Protein AF-A0A1Q2TUI3-F1 (afdb_monomer_lite)

Structure (mmCIF, N/CA/C/O backbone):
data_AF-A0A1Q2TUI3-F1
#
_entry.id   AF-A0A1Q2TUI3-F1
#
loop_
_atom_site.group_PDB
_atom_site.id
_atom_site.type_symbol
_atom_site.label_atom_id
_atom_site.label_alt_id
_atom_site.label_comp_id
_atom_site.label_asym_id
_atom_site.label_entity_id
_atom_site.label_seq_id
_atom_site.pdbx_PDB_ins_code
_atom_site.Cartn_x
_atom_site.Cartn_y
_atom_site.Cartn_z
_atom_site.occupancy
_atom_site.B_iso_or_equiv
_atom_site.auth_seq_id
_atom_site.auth_comp_id
_atom_site.auth_asym_id
_atom_site.auth_atom_id
_atom_site.pdbx_PDB_model_num
ATOM 1 N N . MET A 1 1 ? 27.793 -14.328 -42.360 1.00 50.06 1 MET A N 1
ATOM 2 C CA . MET A 1 1 ? 27.807 -12.927 -41.875 1.00 50.06 1 MET A CA 1
ATOM 3 C C . MET A 1 1 ? 26.480 -12.429 -41.284 1.00 50.06 1 MET A C 1
ATOM 5 O O . MET A 1 1 ? 26.538 -11.600 -40.393 1.00 50.06 1 MET A O 1
ATOM 9 N N . ILE A 1 2 ? 25.301 -12.926 -41.690 1.00 51.88 2 ILE A N 1
ATOM 10 C CA . ILE A 1 2 ? 23.997 -12.394 -41.216 1.00 51.88 2 ILE A CA 1
ATOM 11 C C . ILE A 1 2 ? 23.618 -12.854 -39.785 1.00 51.88 2 ILE A C 1
ATOM 13 O O . ILE A 1 2 ? 23.017 -12.091 -39.037 1.00 51.88 2 ILE A O 1
ATOM 17 N N . LYS A 1 3 ? 24.025 -14.061 -39.356 1.00 44.16 3 LYS A N 1
ATOM 18 C CA . LYS A 1 3 ? 23.689 -14.603 -38.019 1.00 44.16 3 LYS A CA 1
ATOM 19 C C . LYS A 1 3 ? 24.357 -13.864 -36.840 1.00 44.16 3 LYS A C 1
ATOM 21 O O . LYS A 1 3 ? 23.712 -13.720 -35.811 1.00 44.16 3 LYS A O 1
ATOM 26 N N . ASN A 1 4 ? 25.580 -13.343 -37.009 1.00 51.94 4 ASN A N 1
ATOM 27 C CA . ASN A 1 4 ? 26.290 -12.594 -35.953 1.00 51.94 4 ASN A CA 1
ATOM 28 C C . ASN A 1 4 ? 25.663 -11.223 -35.665 1.00 51.94 4 ASN A C 1
ATOM 30 O O . ASN A 1 4 ? 25.627 -10.789 -34.520 1.00 51.94 4 ASN A O 1
ATOM 34 N N . LYS A 1 5 ? 25.117 -10.563 -36.694 1.00 50.84 5 LYS A N 1
ATOM 35 C CA . LYS A 1 5 ? 24.517 -9.231 -36.550 1.00 50.84 5 LYS A CA 1
ATOM 36 C C . LYS A 1 5 ? 23.202 -9.288 -35.765 1.00 50.84 5 LYS A C 1
ATOM 38 O O . LYS A 1 5 ? 22.947 -8.408 -34.955 1.00 50.84 5 LYS A O 1
ATOM 43 N N . LEU A 1 6 ? 22.406 -10.352 -35.950 1.00 49.03 6 LEU A N 1
ATOM 44 C CA . LEU A 1 6 ? 21.193 -10.586 -35.156 1.00 49.03 6 LEU A CA 1
ATOM 45 C C . LEU A 1 6 ? 21.513 -10.877 -33.681 1.00 49.03 6 LEU A C 1
ATOM 47 O O . LEU A 1 6 ? 20.872 -10.299 -32.807 1.00 49.03 6 LEU A O 1
ATOM 51 N N . SER A 1 7 ? 22.504 -11.727 -33.386 1.00 50.16 7 SER A N 1
ATOM 52 C CA . SER A 1 7 ? 22.876 -12.038 -31.998 1.00 50.16 7 SER A CA 1
ATOM 53 C C . SER A 1 7 ? 23.429 -10.826 -31.248 1.00 50.16 7 SER A C 1
ATOM 55 O O . SER A 1 7 ? 23.061 -10.631 -30.095 1.00 50.16 7 SER A O 1
ATOM 57 N N . GLU A 1 8 ? 24.229 -9.981 -31.910 1.00 54.91 8 GLU A N 1
ATOM 58 C CA . GLU A 1 8 ? 24.750 -8.734 -31.329 1.00 54.91 8 GLU A CA 1
ATOM 59 C C . GLU A 1 8 ? 23.644 -7.693 -31.096 1.00 54.91 8 GLU A C 1
ATOM 61 O O . GLU A 1 8 ? 23.605 -7.055 -30.047 1.00 54.91 8 GLU A O 1
ATOM 66 N N . THR A 1 9 ? 22.686 -7.545 -32.021 1.00 53.69 9 THR A N 1
ATOM 67 C CA . THR A 1 9 ? 21.543 -6.634 -31.806 1.00 53.69 9 THR A CA 1
ATOM 68 C C . THR A 1 9 ? 20.641 -7.081 -30.656 1.00 53.69 9 THR A C 1
ATOM 70 O O . THR A 1 9 ? 20.138 -6.248 -29.906 1.00 53.69 9 THR A O 1
ATOM 73 N N . VAL A 1 10 ? 20.461 -8.393 -30.470 1.00 58.19 10 VAL A N 1
ATOM 74 C CA . VAL A 1 10 ? 19.681 -8.934 -29.350 1.00 58.19 10 VAL A CA 1
ATOM 75 C C . VAL A 1 10 ? 20.419 -8.719 -28.025 1.00 58.19 10 VAL A C 1
ATOM 77 O O . VAL A 1 10 ? 19.796 -8.266 -27.065 1.00 58.19 10 VAL A O 1
ATOM 80 N N . SER A 1 11 ? 21.731 -8.966 -27.953 1.00 55.38 11 SER A N 1
ATOM 81 C CA . SER A 1 11 ? 22.508 -8.757 -26.722 1.00 55.38 11 SER A CA 1
ATOM 82 C C . SER A 1 11 ? 22.580 -7.282 -26.313 1.00 55.38 11 SER A C 1
ATOM 84 O O . SER A 1 11 ? 22.323 -6.972 -25.151 1.00 55.38 11 SER A O 1
ATOM 86 N N . VAL A 1 12 ? 22.800 -6.364 -27.262 1.00 56.62 12 VAL A N 1
ATOM 87 C CA . VAL A 1 12 ? 22.822 -4.911 -27.001 1.00 56.62 12 VAL A CA 1
ATOM 88 C C . VAL A 1 12 ? 21.457 -4.406 -26.510 1.00 56.62 12 VAL A C 1
ATOM 90 O O . VAL A 1 12 ? 21.387 -3.672 -25.524 1.00 56.62 12 VAL A O 1
ATOM 93 N N . ASN A 1 13 ? 20.352 -4.863 -27.111 1.00 57.09 13 ASN A N 1
ATOM 94 C CA . ASN A 1 13 ? 19.001 -4.515 -26.649 1.00 57.09 13 ASN A CA 1
ATOM 95 C C . ASN A 1 13 ? 18.700 -5.050 -25.235 1.00 57.09 13 ASN A C 1
ATOM 97 O O . ASN A 1 13 ? 17.952 -4.430 -24.478 1.00 57.09 13 ASN A O 1
ATOM 101 N N . THR A 1 14 ? 19.306 -6.178 -24.856 1.00 61.59 14 THR A N 1
ATOM 102 C CA . THR A 1 14 ? 19.143 -6.777 -23.522 1.00 61.59 14 THR A CA 1
ATOM 103 C C . THR A 1 14 ? 19.931 -6.005 -22.453 1.00 61.59 14 THR A C 1
ATOM 105 O O . THR A 1 14 ? 19.442 -5.807 -21.341 1.00 61.59 14 THR A O 1
ATOM 108 N N . GLU A 1 15 ? 21.127 -5.510 -22.781 1.00 64.12 15 GLU A N 1
ATOM 109 C CA . GLU A 1 15 ? 21.955 -4.693 -21.879 1.00 64.12 15 GLU A CA 1
ATOM 110 C C . GLU A 1 15 ? 21.368 -3.295 -21.641 1.00 64.12 15 GLU A C 1
ATOM 112 O O . GLU A 1 15 ? 21.279 -2.854 -20.492 1.00 64.12 15 GLU A O 1
ATOM 117 N N . ILE A 1 16 ? 20.881 -2.635 -22.697 1.00 62.47 16 ILE A N 1
ATOM 118 C CA . ILE A 1 16 ? 20.192 -1.337 -22.600 1.00 62.47 16 ILE A CA 1
ATOM 119 C C . ILE A 1 16 ? 18.920 -1.464 -21.746 1.00 62.47 16 ILE A C 1
ATOM 121 O O . ILE A 1 16 ? 18.677 -0.632 -20.867 1.00 62.47 16 ILE A O 1
ATOM 125 N N . GLY A 1 17 ? 18.141 -2.536 -21.940 1.00 67.81 17 GLY A N 1
ATOM 126 C CA . GLY A 1 17 ? 16.956 -2.822 -21.125 1.00 67.81 17 GLY A CA 1
ATOM 127 C C . GLY A 1 17 ? 17.279 -3.006 -19.636 1.00 67.81 17 GLY A C 1
ATOM 128 O O .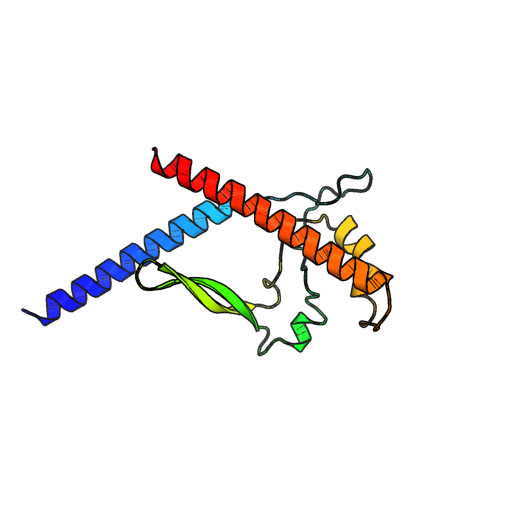 GLY A 1 17 ? 16.567 -2.480 -18.776 1.00 67.81 17 GLY A O 1
ATOM 129 N N . ASN A 1 18 ? 18.388 -3.682 -19.321 1.00 75.44 18 ASN A N 1
ATOM 130 C CA . ASN A 1 18 ? 18.842 -3.881 -17.943 1.00 75.44 18 ASN A CA 1
ATOM 131 C C . ASN A 1 18 ? 19.288 -2.572 -17.274 1.00 75.44 18 ASN A C 1
ATOM 133 O O . ASN A 1 18 ? 18.992 -2.352 -16.097 1.00 75.44 18 ASN A O 1
ATOM 137 N N . GLU A 1 19 ? 19.987 -1.692 -17.992 1.00 79.75 19 GLU A N 1
ATOM 138 C CA . GLU A 1 19 ? 20.437 -0.409 -17.441 1.00 79.75 19 GLU A CA 1
ATOM 139 C C . GLU A 1 19 ? 19.269 0.563 -17.219 1.00 79.75 19 GLU A C 1
ATOM 141 O O . GLU A 1 19 ? 19.172 1.216 -16.174 1.00 79.75 19 GLU A O 1
ATOM 146 N N . PHE A 1 20 ? 18.307 0.577 -18.143 1.00 78.75 20 PHE A N 1
ATOM 147 C CA . PHE A 1 20 ? 17.057 1.310 -17.978 1.00 78.75 20 PHE A CA 1
ATOM 148 C C . PHE A 1 20 ? 16.281 0.845 -16.735 1.00 78.75 20 PHE A C 1
ATOM 150 O O . PHE A 1 20 ? 15.875 1.666 -15.906 1.00 78.75 20 PHE A O 1
ATOM 157 N N . GLU A 1 21 ? 16.123 -0.470 -16.541 1.00 80.12 21 GLU A N 1
ATOM 158 C CA . GLU A 1 21 ? 15.422 -1.013 -15.373 1.00 80.12 21 GLU A CA 1
ATOM 159 C C . GLU A 1 21 ? 16.133 -0.655 -14.057 1.00 80.12 21 GLU A C 1
ATOM 161 O O . GLU A 1 21 ? 15.473 -0.261 -13.085 1.00 80.12 21 GLU A O 1
ATOM 166 N N . LYS A 1 22 ? 17.473 -0.707 -14.016 1.00 86.06 22 LYS A N 1
ATOM 167 C CA . LYS A 1 22 ? 18.253 -0.243 -12.856 1.00 86.06 22 LYS A CA 1
ATOM 168 C C . LYS A 1 22 ? 17.990 1.228 -12.552 1.00 86.06 22 LYS A C 1
ATOM 170 O O . LYS A 1 22 ? 17.731 1.560 -11.393 1.00 86.06 22 LYS A O 1
ATOM 175 N N . ARG A 1 23 ? 18.003 2.104 -13.563 1.00 86.44 23 ARG A N 1
ATOM 176 C CA . ARG A 1 23 ? 17.774 3.545 -13.379 1.00 86.44 23 ARG A CA 1
ATOM 177 C C . ARG A 1 23 ? 16.357 3.840 -12.893 1.00 86.44 23 ARG A C 1
ATOM 179 O O . ARG A 1 23 ? 16.186 4.595 -11.937 1.00 86.44 23 ARG A O 1
ATOM 186 N N . ILE A 1 24 ? 15.344 3.186 -13.459 1.00 87.19 24 ILE A N 1
ATOM 187 C CA . ILE A 1 24 ? 13.956 3.299 -12.988 1.00 87.19 24 ILE A CA 1
ATOM 188 C C . ILE A 1 24 ? 13.826 2.828 -11.534 1.00 87.19 24 ILE A C 1
ATOM 190 O O . ILE A 1 24 ? 13.172 3.490 -10.724 1.00 87.19 24 ILE A O 1
ATOM 194 N N . ASN A 1 25 ? 14.451 1.706 -11.172 1.00 89.19 25 ASN A N 1
ATOM 195 C CA . ASN A 1 25 ? 14.428 1.196 -9.800 1.00 89.19 25 ASN A CA 1
ATOM 196 C C . ASN A 1 25 ? 15.159 2.127 -8.823 1.00 89.19 25 ASN A C 1
ATOM 198 O O . ASN A 1 25 ? 14.686 2.339 -7.703 1.00 89.19 25 ASN A O 1
ATOM 202 N N . PHE A 1 26 ? 16.269 2.728 -9.250 1.00 92.25 26 PHE A N 1
ATOM 203 C CA . PHE A 1 26 ? 16.981 3.744 -8.487 1.00 92.25 26 PHE A CA 1
ATOM 204 C C . PHE A 1 26 ? 16.110 4.980 -8.233 1.00 92.25 26 PHE A C 1
ATOM 206 O O . PHE A 1 26 ? 15.943 5.366 -7.075 1.00 92.25 26 PHE A O 1
ATOM 213 N N . LEU A 1 27 ? 15.490 5.535 -9.280 1.00 93.12 27 LEU A N 1
ATOM 214 C CA . LEU A 1 27 ? 14.576 6.677 -9.184 1.00 93.12 27 LEU A CA 1
ATOM 215 C C . LEU A 1 27 ? 13.394 6.373 -8.251 1.00 93.12 27 LEU A C 1
ATOM 217 O O . LEU A 1 27 ? 13.111 7.145 -7.340 1.00 93.12 27 LEU A O 1
ATOM 221 N N . LYS A 1 28 ? 12.760 5.200 -8.389 1.00 91.88 28 LYS A N 1
ATOM 222 C CA . LYS A 1 28 ? 11.696 4.749 -7.472 1.00 91.88 28 LYS A CA 1
ATOM 223 C C . LYS A 1 28 ? 12.157 4.704 -6.017 1.00 91.88 28 LYS A C 1
ATOM 225 O O . LYS A 1 28 ? 11.376 5.020 -5.127 1.00 91.88 28 LYS A O 1
ATOM 230 N N . ARG A 1 29 ? 13.402 4.290 -5.756 1.00 94.00 29 ARG A N 1
ATOM 231 C CA . ARG A 1 29 ? 13.954 4.200 -4.397 1.00 94.00 29 ARG A CA 1
ATOM 232 C C . ARG A 1 29 ? 14.155 5.578 -3.771 1.00 94.00 29 ARG A C 1
ATOM 234 O O . ARG A 1 29 ? 13.774 5.756 -2.620 1.00 94.00 29 ARG A O 1
ATOM 241 N N . ILE A 1 30 ? 14.742 6.524 -4.504 1.00 95.50 30 ILE A N 1
ATOM 242 C CA . ILE A 1 30 ? 15.016 7.876 -3.984 1.00 95.50 30 ILE A CA 1
ATOM 243 C C . ILE A 1 30 ? 13.760 8.752 -3.903 1.00 95.50 30 ILE A C 1
ATOM 245 O O . ILE A 1 30 ? 13.739 9.724 -3.158 1.00 95.50 30 ILE A O 1
ATOM 249 N N . SER A 1 31 ? 12.705 8.392 -4.635 1.00 96.62 31 SER A N 1
ATOM 250 C CA . SER A 1 31 ? 11.411 9.079 -4.602 1.00 96.62 31 SER A CA 1
ATOM 251 C C . SER A 1 31 ? 10.425 8.488 -3.596 1.00 96.62 31 SER A C 1
ATOM 253 O O . SER A 1 31 ? 9.281 8.938 -3.540 1.00 96.62 31 SER A O 1
ATOM 255 N N . ARG A 1 32 ? 10.847 7.492 -2.801 1.00 95.62 32 ARG A N 1
ATOM 256 C CA . ARG A 1 32 ? 9.988 6.901 -1.775 1.00 95.62 32 ARG A CA 1
ATOM 257 C C . ARG A 1 32 ? 9.706 7.868 -0.639 1.00 95.62 32 ARG A C 1
ATOM 259 O O . ARG A 1 32 ? 10.616 8.498 -0.105 1.00 95.62 32 ARG A O 1
ATOM 266 N N . ILE A 1 33 ? 8.459 7.881 -0.190 1.00 97.31 33 ILE A N 1
ATOM 267 C CA . ILE A 1 33 ? 8.011 8.674 0.951 1.00 97.31 33 ILE A CA 1
ATOM 268 C C . ILE A 1 33 ? 7.660 7.724 2.093 1.00 97.31 33 ILE A C 1
ATOM 270 O O . ILE A 1 33 ? 6.910 6.768 1.924 1.00 97.31 33 ILE A O 1
ATOM 274 N N . LYS A 1 34 ? 8.183 7.986 3.291 1.00 96.69 34 LYS A N 1
ATOM 275 C CA . LYS A 1 34 ? 7.805 7.265 4.514 1.00 96.69 34 LYS A CA 1
ATOM 276 C C . LYS A 1 34 ? 7.201 8.250 5.492 1.00 96.69 34 LYS A C 1
ATOM 278 O O . LYS A 1 34 ? 7.917 8.920 6.226 1.00 96.69 34 LYS A O 1
ATOM 283 N N . GLU A 1 35 ? 5.885 8.366 5.457 1.00 95.88 35 GLU A N 1
ATOM 284 C CA . GLU A 1 35 ? 5.172 9.387 6.210 1.00 95.88 35 GLU A CA 1
ATOM 285 C C . GLU A 1 35 ? 3.745 8.923 6.473 1.00 95.88 35 GLU A C 1
ATOM 287 O O . GLU A 1 35 ? 3.078 8.415 5.574 1.00 95.88 35 GLU A O 1
ATOM 292 N N . CYS A 1 36 ? 3.260 9.130 7.695 1.00 97.19 36 CYS A N 1
ATOM 293 C CA . CYS A 1 36 ? 1.875 8.844 8.018 1.00 97.19 36 CYS A CA 1
ATOM 294 C C . CYS A 1 36 ? 0.967 9.912 7.394 1.00 97.19 36 CYS A C 1
ATOM 296 O O . CYS A 1 36 ? 1.181 11.112 7.566 1.00 97.19 36 CYS A O 1
ATOM 298 N N . PHE A 1 37 ? -0.073 9.469 6.696 1.00 96.56 37 PHE A N 1
ATOM 299 C CA . PHE A 1 37 ? -1.098 10.320 6.102 1.00 96.56 37 PHE A CA 1
ATOM 300 C C . PHE A 1 37 ? -1.848 11.127 7.174 1.00 96.56 37 PHE A C 1
ATOM 302 O O . PHE A 1 37 ? -2.266 12.256 6.932 1.00 96.56 37 PHE A O 1
ATOM 309 N N . CYS A 1 38 ? -1.956 10.577 8.384 1.00 93.25 38 CYS A N 1
ATOM 310 C CA . CYS A 1 38 ? -2.593 11.214 9.530 1.00 93.25 38 CYS A CA 1
ATOM 311 C C . CYS A 1 38 ? -1.539 11.860 10.434 1.00 93.25 38 CYS A C 1
ATOM 313 O O . CYS A 1 38 ? -0.694 11.163 10.994 1.00 93.25 38 CYS A O 1
ATOM 315 N N . LYS A 1 39 ? -1.620 13.184 10.611 1.00 88.12 39 LYS A N 1
ATOM 316 C CA . LYS A 1 39 ? -0.641 13.995 11.361 1.00 88.12 39 LYS A CA 1
ATOM 317 C C . LYS A 1 39 ? -1.166 14.515 12.702 1.00 88.12 39 LYS A C 1
ATOM 319 O O . LYS A 1 39 ? -0.863 15.633 13.102 1.00 88.12 39 LYS A O 1
ATOM 324 N N . ASN A 1 40 ? -2.008 13.737 13.373 1.00 91.38 40 ASN A N 1
ATOM 325 C CA . ASN A 1 40 ? -2.517 14.116 14.691 1.00 91.38 40 ASN A CA 1
ATOM 326 C C . ASN A 1 40 ? -1.524 13.733 15.811 1.00 91.38 40 ASN A C 1
ATOM 328 O O . ASN A 1 40 ? -0.518 13.060 15.577 1.00 91.38 40 ASN A O 1
ATOM 332 N N . LYS A 1 41 ? -1.850 14.130 17.046 1.00 91.31 41 LYS A N 1
ATOM 333 C CA . LYS A 1 41 ? -1.035 13.896 18.250 1.00 91.31 41 LYS A CA 1
ATOM 334 C C . LYS A 1 41 ? -0.778 12.422 18.604 1.00 91.31 41 LYS A C 1
ATOM 336 O O . LYS A 1 41 ? 0.170 12.147 19.325 1.00 91.31 41 LYS A O 1
ATOM 341 N N . ASN A 1 42 ? -1.586 11.485 18.104 1.00 92.12 42 ASN A N 1
ATOM 342 C CA . ASN A 1 42 ? -1.442 10.052 18.384 1.00 92.12 42 ASN A CA 1
ATOM 343 C C . ASN A 1 42 ? -0.599 9.334 17.312 1.00 92.12 42 ASN A C 1
ATOM 345 O O . ASN A 1 42 ? -0.492 8.108 17.311 1.00 92.12 42 ASN A O 1
ATOM 349 N N . CYS A 1 43 ? -0.010 10.071 16.365 1.00 94.75 43 CYS A N 1
ATOM 350 C CA . CYS A 1 43 ? 0.810 9.477 15.323 1.00 94.75 43 CYS A CA 1
ATOM 351 C C . CYS A 1 43 ? 2.064 8.814 15.907 1.00 94.75 43 CYS A C 1
ATOM 353 O O . CYS A 1 43 ? 2.957 9.482 16.420 1.00 94.75 43 CYS A O 1
ATOM 355 N N . SER A 1 44 ? 2.164 7.494 15.751 1.00 94.38 44 SER A N 1
ATOM 356 C CA . SER A 1 44 ? 3.400 6.752 16.016 1.00 94.38 44 SER A CA 1
ATOM 357 C C . SER A 1 44 ? 4.502 7.114 15.010 1.00 94.38 44 SER A C 1
ATOM 359 O O . SER A 1 44 ? 4.227 7.381 13.837 1.00 94.38 44 SER A O 1
ATOM 361 N N . SER A 1 45 ? 5.760 7.071 15.457 1.00 91.38 45 SER A N 1
ATOM 362 C CA . SER A 1 45 ? 6.951 7.224 14.612 1.00 91.38 45 SER A CA 1
ATOM 363 C C . SER A 1 45 ? 7.199 6.019 13.694 1.00 91.38 45 SER A C 1
ATOM 365 O O . SER A 1 45 ? 7.908 6.131 12.693 1.00 91.38 45 SER A O 1
ATOM 367 N N . GLN A 1 46 ? 6.609 4.860 13.999 1.00 96.50 46 GLN A N 1
ATOM 368 C CA . GLN A 1 46 ? 6.812 3.633 13.238 1.00 96.50 46 GLN A CA 1
ATOM 369 C C . GLN A 1 46 ? 5.926 3.606 11.988 1.00 96.50 46 GLN A C 1
ATOM 371 O O . GLN A 1 46 ? 4.773 3.172 12.034 1.00 96.50 46 GLN A O 1
ATOM 376 N N . ILE A 1 47 ? 6.485 4.024 10.852 1.00 97.69 47 ILE A N 1
ATOM 377 C CA . ILE A 1 47 ? 5.874 3.835 9.530 1.00 97.69 47 ILE A CA 1
ATOM 378 C C . ILE A 1 47 ? 5.948 2.362 9.129 1.00 97.69 47 ILE A C 1
ATOM 380 O O . ILE A 1 47 ? 7.009 1.740 9.208 1.00 97.69 47 ILE A O 1
ATOM 384 N N . ILE A 1 48 ? 4.822 1.816 8.673 1.00 97.19 48 ILE A N 1
ATOM 385 C CA . ILE A 1 48 ? 4.705 0.409 8.286 1.00 97.19 48 ILE A CA 1
ATOM 386 C C . ILE A 1 48 ? 4.461 0.254 6.784 1.00 97.19 48 ILE A C 1
ATOM 388 O O . ILE A 1 48 ? 4.160 1.208 6.071 1.00 97.19 48 ILE A O 1
ATOM 392 N N . ASN A 1 49 ? 4.572 -0.986 6.312 1.00 96.69 49 ASN A N 1
ATOM 393 C CA . ASN A 1 49 ? 4.096 -1.398 4.998 1.00 96.69 49 ASN A CA 1
ATOM 394 C C . ASN A 1 49 ? 2.589 -1.686 5.087 1.00 96.69 49 ASN A C 1
ATOM 396 O O . ASN A 1 49 ? 2.199 -2.829 5.317 1.00 96.69 49 ASN A O 1
ATOM 400 N N . ALA A 1 50 ? 1.761 -0.652 4.946 1.00 96.12 50 ALA A N 1
ATOM 401 C CA . ALA A 1 50 ? 0.307 -0.751 5.037 1.00 96.12 50 ALA A CA 1
ATOM 402 C C . 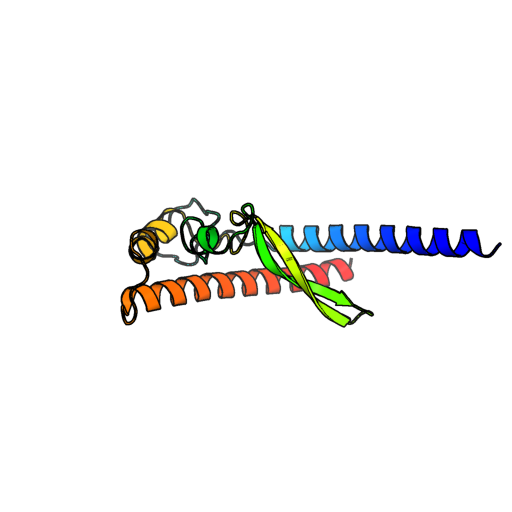ALA A 1 50 ? -0.295 -1.257 3.718 1.00 96.12 50 ALA A C 1
ATOM 404 O O . ALA A 1 50 ? 0.033 -0.747 2.644 1.00 96.12 50 ALA A O 1
ATOM 405 N N . HIS A 1 51 ? -1.192 -2.243 3.778 1.00 95.81 51 HIS A N 1
ATOM 406 C CA . HIS A 1 51 ? -1.907 -2.744 2.601 1.00 95.81 51 HIS A CA 1
ATOM 407 C C . HIS A 1 51 ? -3.206 -1.973 2.393 1.00 95.81 51 HIS A C 1
ATOM 409 O O . HIS A 1 51 ? -4.085 -2.014 3.241 1.00 95.81 51 HIS A O 1
ATOM 415 N N . SER A 1 52 ? -3.397 -1.341 1.234 1.00 95.19 52 SER A N 1
ATOM 416 C CA . SER A 1 52 ? -4.703 -0.717 0.936 1.00 95.19 52 SER A CA 1
ATOM 417 C C . SER A 1 52 ? -5.835 -1.733 0.708 1.00 95.19 52 SER A C 1
ATOM 419 O O . SER A 1 52 ? -6.998 -1.390 0.894 1.00 95.19 52 SER A O 1
ATOM 421 N N . ILE A 1 53 ? -5.501 -2.974 0.327 1.00 94.06 53 ILE A N 1
ATOM 422 C CA . ILE A 1 53 ? -6.432 -4.106 0.238 1.00 94.06 53 ILE A CA 1
ATOM 423 C C . ILE A 1 53 ? -5.977 -5.179 1.226 1.00 94.06 53 ILE A C 1
ATOM 425 O O . ILE A 1 53 ? -4.808 -5.548 1.266 1.00 94.06 53 ILE A O 1
ATOM 429 N N . GLN A 1 54 ? -6.910 -5.714 1.999 1.00 94.38 54 GLN A N 1
ATOM 430 C CA . GLN A 1 54 ? -6.641 -6.587 3.139 1.00 94.38 54 GLN A CA 1
ATOM 431 C C . GLN A 1 54 ? -5.857 -7.851 2.755 1.00 94.38 54 GLN A C 1
ATOM 433 O O . GLN A 1 54 ? -6.370 -8.745 2.073 1.00 94.38 54 GLN A O 1
ATOM 438 N N . ASN A 1 55 ? -4.615 -7.964 3.237 1.00 94.25 55 ASN A N 1
ATOM 439 C CA . ASN A 1 55 ? -3.723 -9.073 2.883 1.00 94.25 55 ASN A CA 1
ATOM 440 C C . ASN A 1 55 ? -4.226 -10.442 3.368 1.00 94.25 55 ASN A C 1
ATOM 442 O O . ASN A 1 55 ? -4.038 -11.448 2.682 1.00 94.25 55 ASN A O 1
ATOM 446 N N . ASN A 1 56 ? -4.846 -10.492 4.550 1.00 92.31 56 ASN A N 1
ATOM 447 C CA . ASN A 1 56 ? -5.321 -11.731 5.175 1.00 92.31 56 ASN A CA 1
ATOM 448 C C . ASN A 1 56 ? -6.805 -12.031 4.901 1.00 92.31 56 ASN A C 1
ATOM 450 O O . ASN A 1 56 ? -7.316 -13.018 5.422 1.00 92.31 56 ASN A O 1
ATOM 454 N N . LYS A 1 57 ? -7.466 -11.217 4.067 1.00 92.38 57 LYS A N 1
ATOM 455 C CA . LYS A 1 57 ? -8.852 -11.404 3.615 1.00 92.38 57 LYS A CA 1
ATOM 456 C C . LYS A 1 57 ? -8.905 -11.374 2.090 1.00 92.38 57 LYS A C 1
ATOM 458 O O . LYS A 1 57 ? -8.425 -12.316 1.466 1.00 92.38 57 LYS A O 1
ATOM 463 N N . ILE A 1 58 ? -9.332 -10.260 1.500 1.00 93.81 58 ILE A N 1
ATOM 464 C CA . ILE A 1 58 ? -9.539 -10.095 0.053 1.00 93.81 58 ILE A CA 1
ATOM 465 C C . ILE A 1 58 ? -8.342 -10.595 -0.774 1.00 93.81 58 ILE A C 1
ATOM 467 O O . ILE A 1 58 ? -8.510 -11.416 -1.671 1.00 93.81 58 ILE A O 1
ATOM 471 N N . LEU A 1 59 ? -7.107 -10.169 -0.466 1.00 95.69 59 LEU A N 1
ATOM 472 C CA . LEU A 1 59 ? -5.937 -10.602 -1.248 1.00 95.69 59 LEU A CA 1
ATOM 473 C C . LEU A 1 59 ? -5.600 -12.086 -1.067 1.00 95.69 59 LEU A C 1
ATOM 475 O O . LEU A 1 59 ? -4.951 -12.663 -1.934 1.00 95.69 59 LEU A O 1
ATOM 479 N N . ARG A 1 60 ? -5.974 -12.698 0.061 1.00 95.75 60 ARG A N 1
ATOM 480 C CA . ARG A 1 60 ? -5.807 -14.138 0.283 1.00 95.75 60 ARG A CA 1
ATOM 481 C C . ARG A 1 60 ? -6.809 -14.926 -0.558 1.00 95.75 60 ARG A C 1
ATOM 483 O O . ARG A 1 60 ? -6.419 -15.947 -1.106 1.00 95.75 60 ARG A O 1
ATOM 490 N N . GLU A 1 61 ? -8.041 -14.442 -0.670 1.00 95.44 61 GLU A N 1
ATOM 491 C CA . GLU A 1 61 ? -9.123 -15.091 -1.423 1.00 95.44 61 GLU A CA 1
ATOM 492 C C . GLU A 1 61 ? -8.881 -15.074 -2.931 1.00 95.44 61 GLU A C 1
ATOM 494 O O . GLU A 1 61 ? -9.052 -16.090 -3.594 1.00 95.44 61 GLU A O 1
ATOM 499 N N . ILE A 1 62 ? -8.416 -13.947 -3.476 1.00 96.38 62 ILE A N 1
ATOM 500 C CA . ILE A 1 62 ? -8.177 -13.819 -4.924 1.00 96.38 62 ILE A CA 1
ATOM 501 C C . ILE A 1 62 ? -6.795 -14.328 -5.367 1.00 96.38 62 ILE A C 1
ATOM 503 O O . ILE A 1 62 ? -6.463 -14.271 -6.553 1.00 96.38 62 ILE A O 1
ATOM 507 N N . ALA A 1 63 ? -5.940 -14.757 -4.434 1.00 97.69 63 ALA A N 1
ATOM 508 C CA . ALA A 1 63 ? -4.582 -15.177 -4.758 1.00 97.69 63 ALA A CA 1
ATOM 509 C C . ALA A 1 63 ? -4.517 -16.632 -5.235 1.00 97.69 63 ALA A C 1
ATOM 511 O O . ALA A 1 63 ? -4.989 -17.546 -4.569 1.00 97.69 63 ALA A O 1
ATOM 512 N N . VAL A 1 64 ? -3.772 -16.861 -6.318 1.00 97.81 64 VAL A N 1
ATOM 513 C CA . VAL A 1 64 ? -3.398 -18.200 -6.793 1.00 97.81 64 VAL A CA 1
ATOM 514 C C . VAL A 1 64 ? -1.931 -18.435 -6.447 1.00 97.81 64 VAL A C 1
ATOM 516 O O . VAL A 1 64 ? -1.059 -17.665 -6.858 1.00 97.81 64 VAL A O 1
ATOM 519 N N . ASN A 1 65 ? -1.639 -19.473 -5.656 1.00 96.94 65 ASN A N 1
ATOM 520 C CA . ASN A 1 65 ? -0.292 -19.768 -5.139 1.00 96.94 65 ASN A CA 1
ATOM 521 C C . ASN A 1 65 ? 0.361 -18.556 -4.441 1.00 96.94 65 ASN A C 1
ATOM 523 O O . ASN A 1 65 ? 1.534 -18.240 -4.649 1.00 96.94 65 ASN A O 1
ATOM 527 N N . GLY A 1 66 ? -0.433 -17.819 -3.653 1.00 96.88 66 GLY A N 1
ATOM 528 C CA . GLY A 1 66 ? 0.022 -16.638 -2.911 1.00 96.88 66 GLY A CA 1
ATOM 529 C C . GLY A 1 66 ? 0.330 -15.404 -3.771 1.00 96.88 66 GLY A C 1
ATOM 530 O O . GLY A 1 66 ? 0.898 -14.433 -3.258 1.00 96.88 66 GLY A O 1
ATOM 531 N N . LYS A 1 67 ? -0.031 -15.419 -5.060 1.00 98.00 67 LYS A N 1
ATOM 532 C CA . LYS A 1 67 ? 0.185 -14.315 -6.001 1.00 98.00 67 LYS A CA 1
ATOM 533 C C . LYS A 1 67 ? -1.140 -13.767 -6.527 1.00 98.00 67 LYS A C 1
ATOM 535 O O . LYS A 1 67 ? -2.078 -14.521 -6.756 1.00 98.00 67 LYS A O 1
ATOM 540 N N . VAL A 1 68 ? -1.174 -12.461 -6.768 1.00 97.56 68 VAL A N 1
ATOM 541 C CA . VAL A 1 68 ? -2.280 -11.739 -7.413 1.00 97.56 68 VAL A CA 1
ATOM 542 C C . VAL A 1 68 ? -1.795 -11.096 -8.710 1.00 97.56 68 VAL A C 1
ATOM 544 O O . VAL A 1 68 ? -0.588 -10.925 -8.914 1.00 97.56 68 VAL A O 1
ATOM 547 N N . ILE A 1 69 ? -2.722 -10.745 -9.597 1.00 96.75 69 ILE A N 1
ATOM 548 C CA . ILE A 1 69 ? -2.415 -10.011 -10.827 1.00 96.75 69 ILE A CA 1
ATOM 549 C C . ILE A 1 69 ? -2.390 -8.512 -10.513 1.00 96.75 69 ILE A C 1
ATOM 551 O O . ILE A 1 69 ? -3.318 -7.981 -9.914 1.00 96.75 69 ILE A O 1
ATOM 555 N N . SER A 1 70 ? -1.324 -7.833 -10.928 1.00 93.94 70 SER A N 1
ATOM 556 C CA . SER A 1 70 ? -1.199 -6.377 -10.883 1.00 93.94 70 SER A CA 1
ATOM 557 C C . SER A 1 70 ? -0.990 -5.838 -12.284 1.00 93.94 70 SER A C 1
ATOM 559 O O . SER A 1 70 ? -0.248 -6.422 -13.072 1.00 93.94 70 SER A O 1
ATOM 561 N N . ILE A 1 71 ? -1.584 -4.687 -12.566 1.00 91.56 71 ILE A N 1
ATOM 562 C CA . ILE A 1 71 ? -1.292 -3.908 -13.766 1.00 91.56 71 ILE A CA 1
ATOM 563 C C . ILE A 1 71 ? -0.044 -3.075 -13.471 1.00 91.56 71 ILE A C 1
ATOM 565 O O . ILE A 1 71 ? 0.048 -2.450 -12.414 1.00 91.56 71 ILE A O 1
ATOM 569 N N . VAL A 1 72 ? 0.945 -3.123 -14.359 1.00 86.19 72 VAL A N 1
ATOM 570 C CA . VAL A 1 72 ? 2.184 -2.349 -14.248 1.00 86.19 72 VAL A CA 1
ATOM 571 C C . VAL A 1 72 ? 2.465 -1.614 -15.556 1.00 86.19 72 VAL A C 1
ATOM 573 O O . VAL A 1 72 ? 2.164 -2.153 -16.626 1.00 86.19 72 VAL A O 1
ATOM 576 N N . PRO A 1 73 ? 3.048 -0.406 -15.493 1.00 83.62 73 PRO A N 1
ATOM 577 C CA . PRO A 1 73 ? 3.482 0.301 -16.688 1.00 83.62 73 PRO A CA 1
ATOM 578 C C . PRO A 1 73 ? 4.587 -0.486 -17.404 1.00 83.62 73 PRO A C 1
ATOM 580 O O . PRO A 1 73 ? 5.412 -1.154 -16.771 1.00 83.62 73 PRO A O 1
ATOM 583 N N . THR A 1 74 ? 4.574 -0.425 -18.728 1.00 83.38 74 THR A N 1
ATOM 584 C CA . THR A 1 74 ? 5.574 -1.010 -19.622 1.00 83.38 74 THR A CA 1
ATOM 585 C C . THR A 1 74 ? 5.687 -0.136 -20.867 1.00 83.38 74 THR A C 1
ATOM 587 O O . THR A 1 74 ? 4.888 0.774 -21.070 1.00 83.38 74 THR A O 1
ATOM 590 N N . GLU A 1 75 ? 6.668 -0.431 -21.701 1.00 82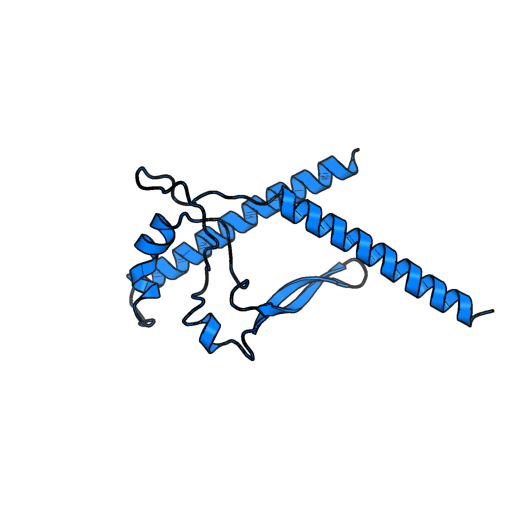.56 75 GLU A N 1
ATOM 591 C CA . GLU A 1 75 ? 6.837 0.197 -23.005 1.00 82.56 75 GLU A CA 1
ATOM 592 C C . GLU A 1 75 ? 6.593 -0.841 -24.105 1.00 82.56 75 GLU A C 1
ATOM 594 O O . GLU A 1 75 ? 6.978 -2.004 -23.942 1.00 82.56 75 GLU A O 1
ATOM 599 N N . VAL A 1 76 ? 5.915 -0.433 -25.177 1.00 82.38 76 VAL A N 1
ATOM 600 C CA . VAL A 1 76 ? 5.767 -1.184 -26.433 1.00 82.38 76 VAL A CA 1
ATOM 601 C C . VAL A 1 76 ? 5.960 -0.180 -27.564 1.00 82.38 76 VAL A C 1
ATOM 603 O O . VAL A 1 76 ? 5.270 0.835 -27.581 1.00 82.38 76 VAL A O 1
ATOM 606 N N . ASP A 1 77 ? 6.915 -0.428 -28.461 1.00 86.31 77 ASP A N 1
ATOM 607 C CA . ASP A 1 77 ? 7.236 0.446 -29.602 1.00 86.31 77 ASP A CA 1
ATOM 608 C C . ASP A 1 77 ? 7.410 1.931 -29.219 1.00 86.31 77 ASP A C 1
ATOM 610 O O . ASP A 1 77 ? 6.819 2.824 -29.828 1.00 86.31 77 ASP A O 1
ATOM 614 N N . ASN A 1 78 ? 8.198 2.199 -28.168 1.00 79.50 78 ASN A N 1
ATOM 615 C CA . ASN A 1 78 ? 8.431 3.530 -27.587 1.00 79.50 78 ASN A CA 1
ATOM 616 C C . ASN A 1 78 ? 7.165 4.261 -27.094 1.00 79.50 78 ASN A C 1
ATOM 618 O O . ASN A 1 78 ? 7.187 5.475 -26.879 1.00 79.50 78 ASN A O 1
ATOM 622 N N . GLN A 1 79 ? 6.057 3.547 -26.890 1.00 77.94 79 GLN A N 1
ATOM 623 C CA . GLN A 1 79 ? 4.810 4.093 -26.361 1.00 77.94 79 GLN A CA 1
ATOM 624 C C . GLN A 1 79 ? 4.499 3.534 -24.975 1.00 77.94 79 GLN A C 1
ATOM 626 O O . GLN A 1 79 ? 4.801 2.382 -24.645 1.00 77.94 79 GLN A O 1
ATOM 631 N N . PHE A 1 80 ? 3.854 4.366 -24.155 1.00 82.50 80 PHE A N 1
ATOM 632 C CA . PHE A 1 80 ? 3.355 3.941 -22.856 1.00 82.50 80 PHE A CA 1
ATOM 633 C C . PHE A 1 80 ? 2.289 2.861 -23.038 1.00 82.50 80 PHE A C 1
ATOM 635 O O . PHE A 1 80 ? 1.263 3.075 -23.679 1.00 82.50 80 PHE A O 1
ATOM 642 N N . ALA A 1 81 ? 2.511 1.720 -22.402 1.00 88.69 81 ALA A N 1
ATOM 643 C CA . ALA A 1 81 ? 1.569 0.623 -22.353 1.00 88.69 81 ALA A CA 1
ATOM 644 C C . ALA A 1 81 ? 1.441 0.099 -20.920 1.00 88.69 81 ALA A C 1
ATOM 646 O O . ALA A 1 81 ? 2.161 0.486 -19.993 1.00 88.69 81 ALA A O 1
ATOM 647 N N . THR A 1 82 ? 0.516 -0.835 -20.724 1.00 89.94 82 THR A N 1
ATOM 648 C CA . THR A 1 82 ? 0.407 -1.572 -19.466 1.00 89.94 82 THR A CA 1
ATOM 649 C C . THR A 1 82 ? 0.478 -3.064 -19.728 1.00 89.94 82 THR A C 1
ATOM 651 O O . THR A 1 82 ? 0.049 -3.552 -20.770 1.00 89.94 82 THR A O 1
ATOM 654 N N . LYS A 1 83 ? 1.040 -3.800 -18.772 1.00 92.19 83 LYS A N 1
ATOM 655 C CA . LYS A 1 83 ? 1.021 -5.263 -18.770 1.00 92.19 83 LYS A CA 1
ATOM 656 C C . LYS A 1 83 ? 0.581 -5.786 -17.421 1.00 92.19 83 LYS A C 1
ATOM 658 O O . LYS A 1 83 ? 0.763 -5.145 -16.386 1.00 92.19 83 LYS A O 1
ATOM 663 N N . THR A 1 84 ? 0.052 -6.998 -17.420 1.00 94.75 84 THR A N 1
ATOM 664 C CA . THR A 1 84 ? -0.224 -7.728 -16.188 1.00 94.75 84 THR A CA 1
ATOM 665 C C . THR A 1 84 ? 1.038 -8.417 -15.682 1.00 94.75 84 THR A C 1
ATOM 667 O O . THR A 1 84 ? 1.744 -9.078 -16.442 1.00 94.75 84 THR A O 1
ATOM 670 N N . LYS A 1 85 ? 1.300 -8.330 -14.379 1.00 93.81 85 LYS A N 1
ATOM 671 C CA . LYS A 1 85 ? 2.370 -9.052 -13.688 1.00 93.81 85 LYS A CA 1
ATOM 672 C C . LYS A 1 85 ? 1.800 -9.784 -12.479 1.00 93.81 85 LYS A C 1
ATOM 674 O O . LYS A 1 85 ? 1.024 -9.217 -11.714 1.00 93.81 85 LYS A O 1
ATOM 679 N N . LYS A 1 86 ? 2.223 -11.032 -12.270 1.00 97.19 86 LYS A N 1
ATOM 680 C CA . LYS A 1 86 ? 1.949 -11.759 -11.023 1.00 97.19 86 LYS A CA 1
ATOM 681 C C . LYS A 1 86 ? 2.865 -11.222 -9.924 1.00 97.19 86 LYS A C 1
ATOM 683 O O . LYS A 1 86 ? 4.087 -11.273 -10.067 1.00 97.19 86 LYS A O 1
ATOM 688 N N . ILE A 1 87 ? 2.291 -10.740 -8.828 1.00 96.62 87 ILE A N 1
ATOM 689 C CA . ILE A 1 87 ? 3.030 -10.242 -7.661 1.00 96.62 87 ILE A CA 1
ATOM 690 C C . ILE A 1 87 ? 2.574 -10.963 -6.394 1.00 96.62 87 ILE A C 1
ATOM 692 O O . ILE A 1 87 ? 1.433 -11.409 -6.306 1.00 96.62 87 ILE A O 1
ATOM 696 N N . GLY A 1 88 ? 3.458 -11.107 -5.406 1.00 97.50 88 GLY A N 1
ATOM 697 C CA . GLY A 1 88 ? 3.089 -11.727 -4.132 1.00 97.50 88 GLY A CA 1
ATOM 698 C C . GLY A 1 88 ? 2.055 -10.884 -3.385 1.00 97.50 88 GLY A C 1
ATOM 699 O O . GLY A 1 88 ? 2.211 -9.666 -3.297 1.00 97.50 88 GLY A O 1
ATOM 700 N N . ARG A 1 89 ? 1.034 -11.517 -2.793 1.00 96.38 89 ARG A N 1
ATOM 701 C CA . ARG A 1 89 ? -0.029 -10.801 -2.058 1.00 96.38 89 ARG A CA 1
ATOM 702 C C . ARG A 1 89 ? 0.500 -9.912 -0.926 1.00 96.38 89 ARG A C 1
ATOM 704 O O . ARG A 1 89 ? -0.018 -8.829 -0.705 1.00 96.38 89 ARG A O 1
ATOM 711 N N . LYS A 1 90 ? 1.610 -10.315 -0.291 1.00 95.94 90 LYS A N 1
ATOM 712 C CA . LYS A 1 90 ? 2.282 -9.537 0.765 1.00 95.94 90 LYS A CA 1
ATOM 713 C C . LYS A 1 90 ? 2.896 -8.224 0.263 1.00 95.94 90 LYS A C 1
ATOM 715 O O . LYS A 1 90 ? 3.153 -7.351 1.079 1.00 95.94 90 LYS A O 1
ATOM 720 N N . VAL A 1 91 ? 3.136 -8.092 -1.042 1.00 94.81 91 VAL A N 1
ATOM 721 C CA . VAL A 1 91 ? 3.695 -6.889 -1.687 1.00 94.81 91 VAL A CA 1
ATOM 722 C C . VAL A 1 91 ? 2.604 -6.089 -2.397 1.00 94.81 91 VAL A C 1
ATOM 724 O O . VAL A 1 91 ? 2.712 -4.875 -2.553 1.00 94.81 91 VAL A O 1
ATOM 727 N N . ALA A 1 92 ? 1.542 -6.764 -2.835 1.00 94.75 92 ALA A N 1
ATOM 728 C CA . ALA A 1 92 ? 0.442 -6.130 -3.530 1.00 94.75 92 ALA A CA 1
ATOM 729 C C . ALA A 1 92 ? -0.190 -5.037 -2.675 1.00 94.75 92 ALA A C 1
ATOM 731 O O . ALA A 1 92 ? -0.559 -5.253 -1.525 1.00 94.75 92 ALA A O 1
ATOM 732 N N . THR A 1 93 ? -0.373 -3.866 -3.279 1.00 93.94 93 THR A N 1
ATOM 733 C CA . THR A 1 93 ? -1.106 -2.749 -2.675 1.00 93.94 93 THR A CA 1
ATOM 734 C C . THR A 1 93 ? -0.478 -2.142 -1.413 1.00 93.94 93 THR A C 1
ATOM 736 O O . THR A 1 93 ? -1.153 -1.379 -0.722 1.00 93.94 93 THR A O 1
ATOM 739 N N . VAL A 1 94 ? 0.793 -2.457 -1.146 1.00 95.88 94 VAL A N 1
ATOM 740 C CA . VAL A 1 94 ? 1.575 -1.919 -0.028 1.00 95.88 94 VAL A CA 1
ATOM 741 C C . VAL A 1 94 ? 2.008 -0.478 -0.294 1.00 95.88 94 VAL A C 1
ATOM 743 O O . VAL A 1 94 ? 2.521 -0.178 -1.372 1.00 95.88 94 VAL A O 1
ATOM 746 N N . SER A 1 95 ? 1.876 0.380 0.715 1.00 95.75 95 SER A N 1
ATOM 747 C CA . SER A 1 95 ? 2.433 1.737 0.760 1.00 95.75 95 SER A CA 1
ATOM 748 C C . SER A 1 95 ? 2.965 2.075 2.154 1.00 95.75 95 SER A C 1
ATOM 750 O O . SER A 1 95 ? 2.577 1.466 3.148 1.00 95.75 95 SER A O 1
ATOM 752 N N . THR A 1 96 ? 3.851 3.068 2.239 1.00 97.44 96 THR A N 1
ATOM 753 C CA . THR A 1 96 ? 4.428 3.574 3.498 1.00 97.44 96 THR A CA 1
ATOM 754 C C . THR A 1 96 ? 3.736 4.857 3.952 1.00 97.44 96 THR A C 1
ATOM 756 O O . THR A 1 96 ? 4.379 5.836 4.336 1.00 97.44 96 THR A O 1
ATOM 759 N N . ASN A 1 97 ? 2.403 4.849 3.864 1.00 97.31 97 ASN A N 1
ATOM 760 C CA . ASN A 1 97 ? 1.533 6.005 4.072 1.00 97.31 97 ASN A CA 1
ATOM 761 C C . ASN A 1 97 ? 0.810 6.014 5.427 1.00 97.31 97 ASN A C 1
ATOM 763 O O . ASN A 1 97 ? 0.032 6.925 5.682 1.00 97.31 97 ASN A O 1
ATOM 767 N N . PHE A 1 98 ? 1.044 5.033 6.298 1.00 98.00 98 PHE A N 1
ATOM 768 C CA . PHE A 1 98 ? 0.490 5.002 7.651 1.00 98.00 98 PHE A CA 1
ATOM 769 C C . PHE A 1 98 ? 1.540 4.546 8.663 1.00 98.00 98 PHE A C 1
ATOM 771 O O . PHE A 1 98 ? 2.431 3.747 8.354 1.00 98.00 98 PHE A O 1
ATOM 778 N N . CYS A 1 99 ? 1.424 5.056 9.889 1.00 97.69 99 CYS A N 1
ATOM 779 C CA . CYS A 1 99 ? 2.095 4.461 11.035 1.00 97.69 99 CYS A CA 1
ATOM 780 C C . CYS A 1 99 ? 1.298 3.267 11.573 1.00 97.69 99 CYS A C 1
ATOM 782 O O . CYS A 1 99 ? 0.095 3.159 11.329 1.00 97.69 99 CYS A O 1
ATOM 784 N N . GLY A 1 100 ? 1.960 2.387 12.327 1.00 96.44 100 GLY A N 1
ATOM 785 C CA . GLY A 1 100 ? 1.328 1.173 12.858 1.00 96.44 100 GLY A CA 1
ATOM 786 C C . GLY A 1 100 ? 0.092 1.448 13.721 1.00 96.44 100 GLY A C 1
ATOM 787 O O . GLY A 1 100 ? -0.885 0.708 13.639 1.00 96.44 100 GLY A O 1
ATOM 788 N N . TYR A 1 101 ? 0.105 2.547 14.482 1.00 96.75 101 TYR A N 1
ATOM 789 C CA . TYR A 1 101 ? -1.039 2.971 15.292 1.00 96.75 101 TYR A CA 1
ATOM 790 C C . TYR A 1 101 ? -2.251 3.327 14.421 1.00 96.75 101 TYR A C 1
ATOM 792 O O . TYR A 1 101 ? -3.304 2.717 14.559 1.00 96.75 101 TYR A O 1
ATOM 800 N N . HIS A 1 102 ? -2.101 4.268 13.481 1.00 96.88 102 HIS A N 1
ATOM 801 C CA . HIS A 1 102 ? -3.229 4.731 12.668 1.00 96.88 102 HIS A CA 1
ATOM 802 C C . HIS A 1 102 ? -3.753 3.671 11.700 1.00 96.88 102 HIS A C 1
ATOM 804 O O . HIS A 1 102 ? -4.958 3.623 11.478 1.00 96.88 102 HIS A O 1
ATOM 810 N N . ASP A 1 103 ? -2.885 2.819 11.144 1.00 96.75 103 ASP A N 1
ATOM 811 C CA . ASP A 1 103 ? -3.349 1.712 10.303 1.00 96.75 103 ASP A CA 1
ATOM 812 C C . ASP A 1 103 ? -4.217 0.734 11.108 1.00 96.75 103 ASP A C 1
ATOM 814 O O . ASP A 1 103 ? -5.298 0.354 10.664 1.00 96.75 103 ASP A O 1
ATOM 818 N N . THR A 1 104 ? -3.786 0.392 12.326 1.00 95.19 104 THR A N 1
ATOM 819 C CA . THR A 1 104 ? -4.531 -0.523 13.199 1.00 95.19 104 THR A CA 1
ATOM 820 C C . THR A 1 104 ? -5.844 0.105 13.653 1.00 95.19 104 THR A C 1
ATOM 822 O O . THR A 1 104 ? -6.908 -0.442 13.383 1.00 95.19 104 THR A O 1
ATOM 825 N N . GLU A 1 105 ? -5.789 1.269 14.297 1.00 95.75 105 GLU A N 1
ATOM 826 C CA . GLU A 1 105 ? -6.956 1.890 14.927 1.00 95.75 105 GLU A CA 1
ATOM 827 C C . GLU A 1 105 ? -8.047 2.245 13.913 1.00 95.75 105 GLU A C 1
ATOM 829 O O . GLU A 1 105 ? -9.227 1.986 14.148 1.00 95.75 105 GLU A O 1
ATOM 834 N N . PHE A 1 106 ? -7.678 2.820 12.763 1.00 95.88 106 PHE A N 1
ATOM 835 C CA . PHE A 1 106 ? -8.674 3.292 11.799 1.00 95.88 106 PHE A CA 1
ATOM 836 C C . PHE A 1 106 ? -9.296 2.147 11.016 1.00 95.88 106 PHE A C 1
ATOM 838 O O . PHE A 1 106 ? -10.491 2.184 10.722 1.00 95.88 106 PHE A O 1
ATOM 845 N N . PHE A 1 107 ? -8.502 1.133 10.670 1.00 96.69 107 PHE A N 1
ATOM 846 C CA . PHE A 1 107 ? -8.961 0.062 9.796 1.00 96.69 107 PHE A CA 1
ATOM 847 C C . PHE A 1 107 ? -9.398 -1.193 10.549 1.00 96.69 107 PHE A C 1
ATOM 849 O O . PHE A 1 107 ? -9.968 -2.080 9.919 1.00 96.69 107 PHE A O 1
ATOM 856 N N . LEU A 1 108 ? -9.277 -1.254 11.881 1.00 96.12 108 LEU A N 1
ATOM 857 C CA . LEU A 1 108 ? -9.809 -2.361 12.684 1.00 96.12 108 LEU A CA 1
ATOM 858 C C . LEU A 1 108 ? -11.265 -2.740 12.329 1.00 96.12 108 LEU A C 1
ATOM 860 O O . LEU A 1 108 ? -11.531 -3.940 12.210 1.00 96.12 108 LEU A O 1
ATOM 864 N N . PRO A 1 109 ? -12.211 -1.802 12.087 1.00 95.75 109 PRO A N 1
ATOM 865 C CA . PRO A 1 109 ? -13.591 -2.157 11.739 1.00 95.75 109 PRO A CA 1
ATOM 866 C C . PRO A 1 109 ? -13.746 -2.893 10.400 1.00 95.75 109 PRO A C 1
ATOM 868 O O . PRO A 1 109 ? -14.671 -3.695 10.255 1.00 95.75 109 PRO A O 1
ATOM 871 N N . ILE A 1 110 ? -12.857 -2.641 9.431 1.00 95.56 110 ILE A N 1
ATOM 872 C CA . ILE A 1 110 ? -12.826 -3.370 8.153 1.00 95.56 110 ILE A CA 1
ATOM 873 C C . ILE A 1 110 ? -11.923 -4.606 8.234 1.00 95.56 110 ILE A C 1
ATOM 875 O O . ILE A 1 110 ? -12.196 -5.600 7.573 1.00 95.56 110 ILE A O 1
ATOM 879 N N . GLU A 1 111 ? -10.897 -4.607 9.090 1.00 94.62 111 GLU A N 1
ATOM 880 C CA . GLU A 1 111 ? -9.963 -5.728 9.262 1.00 94.62 111 GLU A CA 1
ATOM 881 C C . GLU A 1 111 ? -10.526 -6.877 10.093 1.00 94.62 111 GLU A C 1
ATOM 883 O O . GLU A 1 111 ? -10.300 -8.043 9.769 1.00 94.62 111 GLU A O 1
ATOM 888 N N . SER A 1 112 ? -11.329 -6.585 11.112 1.00 93.31 112 SER A N 1
ATOM 889 C CA . SER A 1 112 ? -11.864 -7.598 12.032 1.00 93.31 112 SER A CA 1
ATOM 890 C C . SER A 1 112 ? -13.171 -8.241 11.566 1.00 93.31 112 SER A C 1
ATOM 892 O O . SER A 1 112 ? -13.488 -9.344 11.998 1.00 93.31 112 SER A O 1
ATOM 894 N N . LYS A 1 113 ? -13.913 -7.610 10.648 1.00 92.00 113 LYS A N 1
ATOM 895 C CA . LYS A 1 113 ? -15.254 -8.050 10.222 1.00 92.00 113 LYS A CA 1
ATOM 896 C C . LYS A 1 113 ? -15.326 -8.271 8.717 1.00 92.00 113 LYS A C 1
ATOM 898 O O . LYS A 1 113 ? -14.522 -7.707 7.977 1.00 92.00 113 LYS A O 1
ATOM 903 N N . ASP A 1 114 ? -16.243 -9.114 8.269 1.00 91.94 114 ASP A N 1
ATOM 904 C CA . ASP A 1 114 ? -16.500 -9.271 6.837 1.00 91.94 114 ASP A CA 1
ATOM 905 C C . ASP A 1 114 ? -17.232 -8.046 6.288 1.00 91.94 114 ASP A C 1
ATOM 907 O O . ASP A 1 114 ? -17.841 -7.272 7.040 1.00 91.94 114 ASP A O 1
ATOM 911 N N . TYR A 1 115 ? -17.128 -7.841 4.975 1.00 92.69 115 TYR A N 1
ATOM 912 C CA . TYR A 1 115 ? -17.798 -6.727 4.319 1.00 92.69 115 TYR A CA 1
ATOM 913 C C . TYR A 1 115 ? -19.317 -6.897 4.388 1.00 92.69 115 TYR A C 1
ATOM 915 O O . TYR A 1 115 ? -19.864 -7.941 4.035 1.00 92.69 115 TYR A O 1
ATOM 923 N N . GLN A 1 116 ? -19.999 -5.839 4.810 1.00 96.12 116 GLN A N 1
ATOM 924 C CA . GLN A 1 116 ? -21.447 -5.764 4.900 1.00 96.12 116 GLN A CA 1
ATOM 925 C C . GLN A 1 116 ? -21.952 -4.683 3.949 1.00 96.12 116 GLN A C 1
ATOM 927 O O . GLN A 1 116 ? -21.641 -3.500 4.097 1.00 96.12 116 GLN A O 1
ATOM 932 N N . LYS A 1 117 ? -22.769 -5.090 2.976 1.00 95.81 117 LYS A N 1
ATOM 933 C CA . LYS A 1 117 ? -23.417 -4.158 2.048 1.00 95.81 117 LYS A CA 1
ATOM 934 C C . LYS A 1 117 ? -24.236 -3.121 2.829 1.00 95.81 117 LYS A C 1
ATOM 936 O O . LYS A 1 117 ? -24.972 -3.490 3.741 1.00 95.81 117 LYS A O 1
ATOM 941 N N . ASN A 1 118 ? -24.140 -1.848 2.440 1.00 96.94 118 ASN A N 1
ATOM 942 C CA . ASN A 1 118 ? -24.783 -0.696 3.087 1.00 96.94 118 ASN A CA 1
ATOM 943 C C . ASN A 1 118 ? -24.230 -0.335 4.480 1.00 96.94 118 ASN A C 1
ATOM 945 O O . ASN A 1 118 ? -24.786 0.535 5.155 1.00 96.94 118 ASN A O 1
ATOM 949 N N . ASN A 1 119 ? -23.127 -0.947 4.924 1.00 98.00 119 ASN A N 1
ATOM 950 C CA . ASN A 1 119 ? -22.423 -0.495 6.119 1.00 98.00 119 ASN A CA 1
ATOM 951 C C . ASN A 1 119 ? -21.581 0.746 5.784 1.00 98.00 119 ASN A C 1
ATOM 953 O O . ASN A 1 119 ? -20.441 0.649 5.324 1.00 98.00 119 ASN A O 1
ATOM 957 N N . ARG A 1 120 ? -22.142 1.930 6.054 1.00 98.25 120 ARG A N 1
ATOM 958 C CA . ARG A 1 120 ? -21.515 3.225 5.744 1.00 98.25 120 ARG A CA 1
ATOM 959 C C . ARG A 1 120 ? -20.133 3.408 6.363 1.00 98.25 120 ARG A C 1
ATOM 961 O O . ARG A 1 120 ? -19.273 4.023 5.740 1.00 98.25 120 ARG A O 1
ATOM 968 N N . GLN A 1 121 ? -19.905 2.868 7.560 1.00 97.88 121 GLN A N 1
ATOM 969 C CA . GLN A 1 121 ? -18.599 2.952 8.209 1.00 97.88 121 GLN A CA 1
ATOM 970 C C . GLN A 1 121 ? -17.552 2.159 7.421 1.00 97.88 121 GLN A C 1
ATOM 972 O O . GLN A 1 121 ? -16.479 2.685 7.135 1.00 97.88 121 GLN A O 1
ATOM 977 N N . GLN A 1 122 ? -17.858 0.916 7.039 1.00 97.44 122 GLN A N 1
ATOM 978 C CA . GLN A 1 122 ? -16.931 0.102 6.251 1.00 97.44 122 GLN A CA 1
ATOM 979 C C . GLN A 1 122 ? -16.680 0.713 4.870 1.00 97.44 122 GLN A C 1
ATOM 981 O O . GLN A 1 122 ? -15.528 0.843 4.465 1.00 97.44 122 GLN A O 1
ATOM 986 N N . GLU A 1 123 ? -17.741 1.132 4.174 1.00 97.62 123 GLU A N 1
ATOM 987 C CA . GLU A 1 123 ? -17.654 1.798 2.867 1.00 97.62 123 GLU A CA 1
ATOM 988 C C . GLU A 1 123 ? -16.739 3.028 2.923 1.00 97.62 123 GLU A C 1
ATOM 990 O O . GLU A 1 123 ? -15.830 3.170 2.101 1.00 97.62 123 GLU A O 1
ATOM 995 N N . PHE A 1 124 ? -16.925 3.878 3.938 1.00 98.19 124 PHE A N 1
ATOM 996 C CA . PHE A 1 124 ? -16.074 5.040 4.167 1.00 98.19 124 PHE A CA 1
ATOM 997 C C . PHE A 1 124 ? -14.619 4.643 4.426 1.00 98.19 124 PHE A C 1
ATOM 999 O O . PHE A 1 124 ? -13.719 5.214 3.818 1.00 98.19 124 PHE A O 1
ATOM 1006 N N . LEU A 1 125 ? -14.364 3.660 5.293 1.00 97.69 125 LEU A N 1
ATOM 1007 C CA . LEU A 1 125 ? -13.003 3.245 5.640 1.00 97.69 125 LEU A CA 1
ATOM 1008 C C . LEU A 1 125 ? -12.256 2.627 4.449 1.00 97.69 125 LEU A C 1
ATOM 1010 O O . LEU A 1 125 ? -11.076 2.927 4.257 1.00 97.69 125 LEU A O 1
ATOM 1014 N N . PHE A 1 126 ? -12.928 1.832 3.610 1.00 96.88 126 PHE A N 1
ATOM 1015 C CA . PHE A 1 126 ? -12.343 1.333 2.361 1.00 96.88 126 PHE A CA 1
ATOM 1016 C C . PHE A 1 126 ? -11.991 2.480 1.406 1.00 96.88 126 PHE A C 1
ATOM 1018 O O . PHE A 1 126 ? -10.869 2.529 0.894 1.00 96.88 126 PHE A O 1
ATOM 1025 N N . ALA A 1 127 ? -12.909 3.431 1.208 1.00 97.44 127 ALA A N 1
ATOM 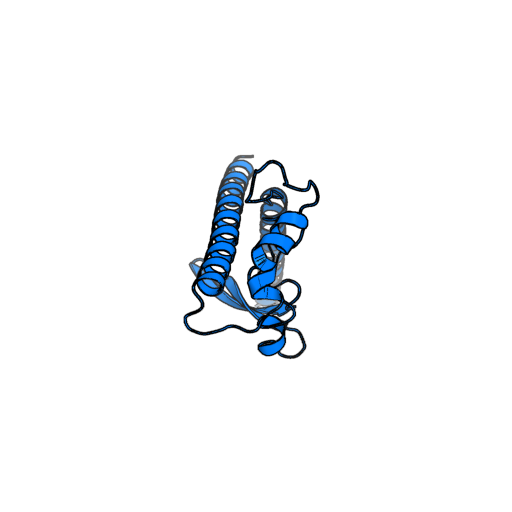1026 C CA . ALA A 1 127 ? -12.666 4.602 0.368 1.00 97.44 127 ALA A CA 1
ATOM 1027 C C . ALA A 1 127 ? -11.528 5.477 0.919 1.00 97.44 127 ALA A C 1
ATOM 1029 O O . ALA A 1 127 ? -10.642 5.889 0.170 1.00 97.44 127 ALA A O 1
ATOM 1030 N N . TYR A 1 128 ? -11.499 5.703 2.233 1.00 97.38 128 TYR A N 1
ATOM 1031 C CA . TYR A 1 128 ? -10.464 6.474 2.915 1.00 97.38 128 TYR A CA 1
ATOM 1032 C C . TYR A 1 128 ? -9.081 5.834 2.753 1.00 97.38 128 TYR A C 1
ATOM 1034 O O . TYR A 1 128 ? -8.111 6.520 2.425 1.00 97.38 128 TYR A O 1
ATOM 1042 N N . ARG A 1 129 ? -8.982 4.506 2.902 1.00 96.81 129 ARG A N 1
ATOM 1043 C CA . ARG A 1 129 ? -7.718 3.783 2.714 1.00 96.81 129 ARG A CA 1
ATOM 1044 C C . ARG A 1 129 ? -7.226 3.847 1.271 1.00 96.81 129 ARG A C 1
ATOM 1046 O O . ARG A 1 129 ? -6.034 4.056 1.039 1.00 96.81 129 ARG A O 1
ATOM 1053 N N . ALA A 1 130 ? -8.135 3.695 0.306 1.00 96.38 130 ALA A N 1
ATOM 1054 C CA . ALA A 1 130 ? -7.822 3.816 -1.115 1.00 96.38 130 ALA A CA 1
ATOM 1055 C C . ALA A 1 130 ? -7.342 5.233 -1.466 1.00 96.38 130 ALA A C 1
ATOM 1057 O O . ALA A 1 130 ? -6.309 5.387 -2.118 1.00 96.38 130 ALA A O 1
ATOM 1058 N N . LEU A 1 131 ? -8.033 6.261 -0.963 1.00 97.44 131 LEU A N 1
ATOM 1059 C CA . LEU A 1 131 ? -7.659 7.664 -1.132 1.00 97.44 131 LEU A CA 1
ATOM 1060 C C . LEU A 1 131 ? -6.262 7.949 -0.574 1.00 97.44 131 LEU A C 1
ATOM 1062 O O . LEU A 1 131 ? -5.424 8.511 -1.27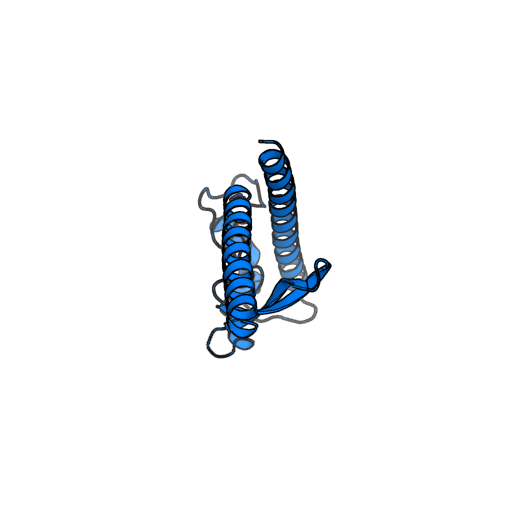6 1.00 97.44 131 LEU A O 1
ATOM 1066 N N . ALA A 1 132 ? -5.991 7.541 0.667 1.00 97.44 132 ALA A N 1
ATOM 1067 C CA . ALA A 1 132 ? -4.698 7.758 1.311 1.00 97.44 132 ALA A CA 1
ATOM 1068 C C . ALA A 1 132 ? -3.550 7.088 0.539 1.00 97.44 132 ALA A C 1
ATOM 1070 O O . ALA A 1 132 ? -2.447 7.634 0.457 1.00 97.44 132 ALA A O 1
ATOM 1071 N N . LYS A 1 133 ? -3.792 5.899 -0.028 1.00 96.88 133 LYS A N 1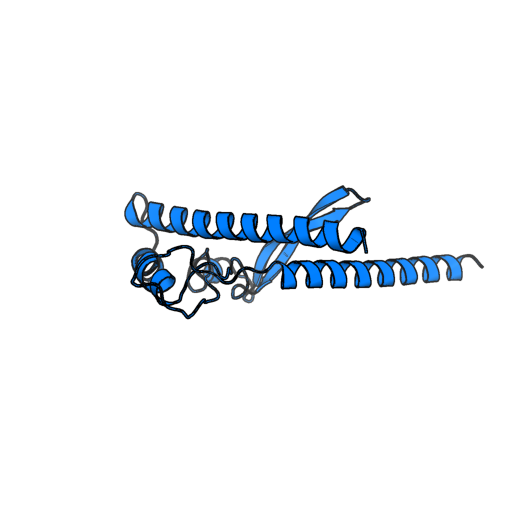
ATOM 1072 C CA . LYS A 1 133 ? -2.814 5.182 -0.856 1.00 96.88 133 LYS A CA 1
ATOM 1073 C C . LYS A 1 133 ? -2.561 5.905 -2.177 1.00 96.88 133 LYS A C 1
ATOM 1075 O O . LYS A 1 133 ? -1.407 6.106 -2.542 1.00 96.88 133 LYS A O 1
ATOM 1080 N N . GLU A 1 134 ? -3.617 6.325 -2.870 1.00 96.56 134 GLU A N 1
ATOM 1081 C CA . GLU A 1 134 ? -3.497 7.016 -4.157 1.00 96.56 134 GLU A CA 1
ATOM 1082 C C . GLU A 1 134 ? -2.845 8.395 -4.007 1.00 96.56 134 GLU A C 1
ATOM 1084 O O . GLU A 1 134 ? -1.961 8.763 -4.776 1.00 96.56 134 GLU A O 1
ATOM 1089 N N . TYR A 1 135 ? -3.214 9.142 -2.965 1.00 97.56 135 TYR A N 1
ATOM 1090 C CA . TYR A 1 135 ? -2.560 10.402 -2.619 1.00 97.56 135 TYR A CA 1
ATOM 1091 C C . TYR A 1 135 ? -1.053 10.212 -2.402 1.00 97.56 135 TYR A C 1
ATOM 1093 O O . TYR A 1 135 ? -0.239 10.970 -2.931 1.00 97.56 135 TYR A O 1
ATOM 1101 N N . HIS A 1 136 ? -0.669 9.173 -1.658 1.00 97.75 136 HIS A N 1
ATOM 1102 C CA . HIS A 1 136 ? 0.734 8.846 -1.431 1.00 97.75 136 HIS A CA 1
ATOM 1103 C C . HIS A 1 136 ? 1.461 8.473 -2.730 1.00 97.75 136 HIS A C 1
ATOM 1105 O O . HIS A 1 136 ? 2.529 9.020 -3.000 1.00 97.75 136 HIS A O 1
ATOM 1111 N N . ALA A 1 137 ? 0.857 7.624 -3.568 1.00 95.56 137 ALA A N 1
ATOM 1112 C CA . ALA A 1 137 ? 1.416 7.232 -4.861 1.00 95.56 137 ALA A CA 1
ATOM 1113 C C . ALA A 1 137 ? 1.640 8.440 -5.786 1.00 95.56 137 ALA A C 1
ATOM 1115 O O . ALA A 1 137 ? 2.699 8.560 -6.401 1.00 95.56 137 ALA A O 1
ATOM 1116 N N . LYS A 1 138 ? 0.694 9.388 -5.833 1.00 97.25 138 LYS A N 1
ATOM 1117 C CA . LYS A 1 138 ? 0.840 10.637 -6.599 1.00 97.25 138 LYS A CA 1
ATOM 1118 C C . LYS A 1 138 ? 1.987 11.504 -6.087 1.00 97.25 138 LYS A C 1
ATOM 1120 O O . LYS A 1 138 ? 2.717 12.080 -6.889 1.00 97.25 138 LYS A O 1
ATOM 1125 N N . ARG A 1 139 ? 2.194 11.577 -4.770 1.00 97.69 139 ARG A N 1
ATOM 1126 C CA . ARG A 1 139 ? 3.339 12.304 -4.201 1.00 97.69 139 ARG A CA 1
ATOM 1127 C C . ARG A 1 139 ? 4.673 11.657 -4.564 1.00 97.69 139 ARG A C 1
ATOM 1129 O O . ARG A 1 139 ? 5.584 12.369 -4.978 1.00 97.69 139 ARG A O 1
ATOM 1136 N N . GLU A 1 140 ? 4.782 10.335 -4.450 1.00 97.19 140 GLU A N 1
ATOM 1137 C CA . GLU A 1 140 ? 5.985 9.611 -4.884 1.00 97.19 140 GLU A CA 1
ATOM 1138 C C . GLU A 1 140 ? 6.226 9.788 -6.391 1.00 97.19 140 GLU A C 1
ATOM 1140 O O . GLU A 1 140 ? 7.365 9.986 -6.809 1.00 97.19 140 GLU A O 1
ATOM 1145 N N . MET A 1 141 ? 5.164 9.810 -7.206 1.00 95.19 141 MET A N 1
ATOM 1146 C CA . MET A 1 141 ? 5.250 10.069 -8.647 1.00 95.19 141 MET A CA 1
ATOM 1147 C C . MET A 1 141 ? 5.775 11.477 -8.958 1.00 95.19 141 MET A C 1
ATOM 1149 O O . MET A 1 141 ? 6.633 11.634 -9.823 1.00 95.19 141 MET A O 1
ATOM 1153 N N . LEU A 1 142 ? 5.323 12.507 -8.238 1.00 96.62 142 LEU A N 1
ATOM 1154 C CA . LEU A 1 142 ? 5.852 13.866 -8.404 1.00 96.62 142 LEU A CA 1
ATOM 1155 C C . LEU A 1 142 ? 7.347 13.935 -8.068 1.00 96.62 142 LEU A C 1
ATOM 1157 O O . LEU A 1 142 ? 8.116 14.546 -8.809 1.00 96.62 142 LEU A O 1
ATOM 1161 N N . LEU A 1 143 ? 7.782 13.275 -6.989 1.00 96.62 143 LEU A N 1
ATOM 1162 C CA . LEU A 1 143 ? 9.206 13.180 -6.657 1.00 96.62 143 LEU A CA 1
ATOM 1163 C C . LEU A 1 143 ? 9.983 12.374 -7.699 1.00 96.62 143 LEU A C 1
ATOM 1165 O O . LEU A 1 143 ? 11.114 12.718 -8.020 1.00 96.62 143 LEU A O 1
ATOM 1169 N N . PHE A 1 144 ? 9.399 11.303 -8.236 1.00 95.06 144 PHE A N 1
ATOM 1170 C CA . PHE A 1 144 ? 9.974 10.511 -9.322 1.00 95.06 144 PHE A CA 1
ATOM 1171 C C . PHE A 1 144 ? 10.239 11.366 -10.560 1.00 95.06 144 PHE A C 1
ATOM 1173 O O . PHE A 1 144 ? 11.378 11.409 -11.016 1.00 95.06 144 PHE A O 1
ATOM 1180 N N . LEU A 1 145 ? 9.231 12.100 -11.038 1.00 94.12 145 LEU A N 1
ATOM 1181 C CA . LEU A 1 145 ? 9.357 12.994 -12.192 1.00 94.12 145 LEU A CA 1
ATOM 1182 C C . LEU A 1 145 ? 10.371 14.114 -11.941 1.00 94.12 145 LEU A C 1
ATOM 1184 O O . LEU A 1 145 ? 11.196 14.425 -12.798 1.00 94.12 145 LEU A O 1
ATOM 1188 N N . ARG A 1 146 ? 10.353 14.697 -10.739 1.00 95.06 146 ARG A N 1
ATOM 1189 C CA . ARG A 1 146 ? 11.336 15.702 -10.335 1.00 95.06 146 ARG A CA 1
ATOM 1190 C C . ARG A 1 146 ? 12.756 15.135 -10.431 1.00 95.06 146 ARG A C 1
ATOM 1192 O O . ARG A 1 146 ? 13.605 15.705 -11.109 1.00 95.06 146 ARG A O 1
ATOM 1199 N N . ASN A 1 147 ? 13.002 13.999 -9.784 1.00 93.44 147 ASN A N 1
ATOM 1200 C CA . ASN A 1 147 ? 14.318 13.367 -9.733 1.00 93.44 147 ASN A CA 1
ATOM 1201 C C . ASN A 1 147 ? 14.799 12.882 -11.107 1.00 93.44 147 ASN A C 1
ATOM 1203 O O . ASN A 1 147 ? 16.001 12.921 -11.366 1.00 93.44 147 ASN A O 1
ATOM 1207 N N . SER A 1 148 ? 13.891 12.460 -11.994 1.00 90.25 148 SER A N 1
ATOM 1208 C CA . SER A 1 148 ? 14.260 12.064 -13.355 1.00 90.25 148 SER A CA 1
ATOM 1209 C C . SER A 1 148 ? 14.754 13.244 -14.188 1.00 90.25 148 SER A C 1
ATOM 1211 O O . SER A 1 148 ? 15.705 13.067 -14.938 1.00 90.25 148 SER A O 1
ATOM 1213 N N . ILE A 1 149 ? 14.163 14.435 -14.020 1.00 89.75 149 ILE A N 1
ATOM 1214 C CA . ILE A 1 149 ? 14.555 15.649 -14.757 1.00 89.75 149 ILE A CA 1
ATOM 1215 C C . ILE A 1 149 ? 15.916 16.173 -14.278 1.00 89.75 149 ILE A C 1
ATOM 1217 O O . ILE A 1 149 ? 16.782 16.474 -15.095 1.00 89.75 149 ILE A O 1
ATOM 1221 N N . TYR A 1 150 ? 16.148 16.255 -12.962 1.00 82.50 150 TYR A N 1
ATOM 1222 C CA . TYR A 1 150 ? 17.423 16.776 -12.446 1.00 82.50 150 TYR A CA 1
ATOM 1223 C C . TYR A 1 150 ? 18.625 15.906 -12.833 1.00 82.50 150 TYR A C 1
ATOM 1225 O O . TYR A 1 150 ? 19.698 16.437 -13.091 1.00 82.50 150 TYR A O 1
ATOM 1233 N N . GLN A 1 151 ? 18.447 14.585 -12.928 1.00 68.94 151 GLN A N 1
ATOM 1234 C CA . GLN A 1 151 ? 19.522 13.666 -13.321 1.00 68.94 151 GLN A CA 1
ATOM 1235 C C . GLN A 1 151 ? 19.707 13.514 -14.836 1.00 68.94 151 GLN A C 1
ATOM 1237 O O . GLN A 1 151 ? 20.588 12.775 -15.263 1.00 68.94 151 GLN A O 1
ATOM 1242 N N . SER A 1 152 ? 18.861 14.134 -15.660 1.00 61.28 152 SER A N 1
ATOM 1243 C CA . SER A 1 152 ? 19.104 14.257 -17.106 1.00 61.28 152 SER A CA 1
ATOM 1244 C C . SER A 1 152 ? 19.894 15.516 -17.473 1.00 61.28 152 SER A C 1
ATOM 1246 O O . SER A 1 152 ? 20.348 15.626 -18.606 1.00 61.28 152 SER A O 1
ATOM 1248 N N . SER A 1 153 ? 20.061 16.445 -16.527 1.00 54.41 153 SER A N 1
ATOM 1249 C CA . SER A 1 153 ? 20.769 17.720 -16.716 1.00 54.41 153 SER A CA 1
ATOM 1250 C C . SER A 1 153 ? 22.169 17.745 -16.084 1.00 54.41 153 SER A C 1
ATOM 1252 O O . SER A 1 153 ? 22.785 18.805 -16.029 1.00 54.41 153 SER A O 1
ATOM 1254 N N . SER A 1 154 ? 22.632 16.611 -15.549 1.00 42.50 154 SER A N 1
ATOM 1255 C CA . SER A 1 154 ? 23.963 16.387 -14.956 1.00 42.50 154 SER A CA 1
ATOM 1256 C C . SER A 1 154 ? 24.666 15.277 -15.723 1.00 42.50 154 SER A C 1
ATOM 1258 O O . SER A 1 154 ? 25.897 15.379 -15.890 1.00 42.50 154 SER A O 1
#

Secondary structure (DSSP, 8-state):
-HHHHHHHHHHHHHHHHHHHHHHHHHHHHHT-----S--STT--S-B--EESS-TTTHHHHS-BTTEEEEEEEEEETTEEEEEEEEEETTTTTEES-SBHHHHHHHHHHHHSS---TT-HHHHHHHHHHHHHHHHHHHHHHHHHHHHHHHTT--

Radius of gyration: 20.14 Å; chains: 1; bounding box: 53×38×60 Å

Sequence (154 aa):
MIKNKLSETVSVNTEIGNEFEKRINFLKRISRIKECFCKNKNCSSQIINAHSIQNNKILREIAVNGKVISIVPTEVDNQFATKTKKIGRKVATVSTNFCGYHDTEFFLPIESKDYQKNNRQQEFLFAYRALAKEYHAKREMLLFLRNSIYQSSS

pLDDT: mean 88.51, std 14.11, range [42.5, 98.25]

Foldseek 3Di:
DVVVVVVVVVVVVVVVVVVVVVVLVVLLVVLADQEALDDDPPADPAQDFAALDALVPPLVVQDDVQWDWDWDWDDDPNDIDIDIDTDGSSNPRTGRHRGPVCSCPQCVVVRVDPDDPPPPSNVVSSVVSVVSSVVNVVSSVVSSVVVVVVVVVD